Protein AF-A0A8T2RID1-F1 (afdb_monomer_lite)

pLDDT: mean 83.08, std 16.76, range [37.81, 97.44]

Sequence (120 aa):
MQAEKIKLSNILTELQTLEQARRSSVALKLWQPEIVRLVQEQVVRQQPIDPQFRHYSLEMEAKVCREEIKKCRRRIDRNRLVIEKSNKDLEFLTYNPTQNLHEDVPQKRMKKLKTEKQSF

Secondary structure (DSSP, 8-state):
-HHHHHHHHHHHHHHHHHHHHHHHHHHTTS---HHHHHHHHHHHHT--S-HHHHHHHHHHHHHHHHHHHHHHHHHHHHHHHHHHHHHHHHHHHS--TTTTTSSS------PPP-------

Organism: Ceratopteris richardii (NCBI:txid49495)

Radius of g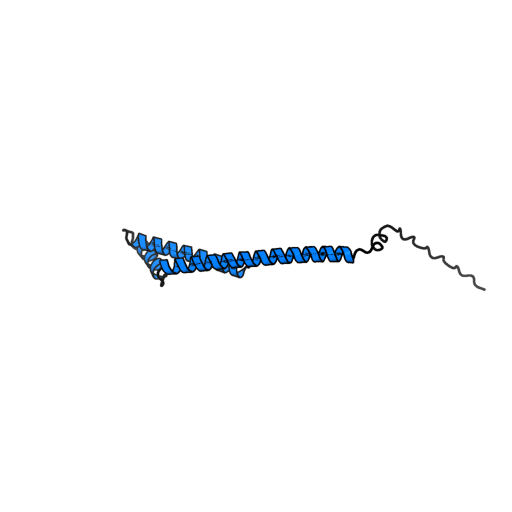yration: 36.6 Å; chains: 1; bounding box: 111×29×72 Å

Structure (mmCIF, N/CA/C/O backbone):
data_AF-A0A8T2RID1-F1
#
_entry.id   AF-A0A8T2RID1-F1
#
loop_
_atom_site.group_PDB
_atom_site.id
_atom_site.type_symbol
_atom_site.label_atom_id
_atom_site.label_alt_id
_atom_site.label_comp_id
_atom_site.label_asym_id
_atom_site.label_entity_id
_atom_site.label_seq_id
_atom_site.pdbx_PDB_ins_code
_atom_site.Cartn_x
_atom_site.Cartn_y
_atom_site.Cartn_z
_atom_site.occupancy
_atom_site.B_iso_or_equiv
_atom_site.auth_seq_id
_atom_site.auth_comp_id
_atom_site.auth_asym_id
_atom_site.auth_atom_id
_atom_site.pdbx_PDB_model_num
ATOM 1 N N . MET A 1 1 ? 11.203 4.455 -6.171 1.00 74.75 1 MET A N 1
ATOM 2 C CA . MET A 1 1 ? 10.644 3.099 -5.934 1.00 74.75 1 MET A CA 1
ATOM 3 C C . MET A 1 1 ? 10.711 2.694 -4.462 1.00 74.75 1 MET A C 1
ATOM 5 O O . MET A 1 1 ? 9.678 2.318 -3.936 1.00 74.75 1 MET A O 1
ATOM 9 N N . GLN A 1 2 ? 11.870 2.762 -3.789 1.00 85.44 2 GLN A N 1
ATOM 10 C CA . GLN A 1 2 ? 11.978 2.428 -2.354 1.00 85.44 2 GLN A CA 1
ATOM 11 C C . GLN A 1 2 ? 11.096 3.325 -1.472 1.00 85.44 2 GLN A C 1
ATOM 13 O O . GLN A 1 2 ? 10.360 2.804 -0.647 1.00 85.44 2 GLN A O 1
ATOM 18 N N . ALA A 1 3 ? 11.076 4.639 -1.726 1.00 87.50 3 ALA A N 1
ATOM 19 C CA . ALA A 1 3 ? 10.197 5.573 -1.015 1.00 87.50 3 ALA A CA 1
ATOM 20 C C . ALA A 1 3 ? 8.708 5.184 -1.104 1.00 87.50 3 ALA A C 1
ATOM 22 O O . ALA A 1 3 ? 8.039 5.098 -0.085 1.00 87.50 3 ALA A O 1
ATOM 23 N N . GLU A 1 4 ? 8.204 4.862 -2.301 1.00 86.69 4 GLU A N 1
ATOM 24 C CA . GLU A 1 4 ? 6.811 4.418 -2.488 1.00 86.69 4 GLU A CA 1
ATOM 25 C C . GLU A 1 4 ? 6.515 3.081 -1.795 1.00 86.69 4 GLU A C 1
ATOM 27 O O . GLU A 1 4 ? 5.419 2.880 -1.286 1.00 86.69 4 GLU A O 1
ATOM 32 N N . LYS A 1 5 ? 7.496 2.173 -1.713 1.00 88.19 5 LYS A N 1
ATOM 33 C CA . LYS A 1 5 ? 7.352 0.924 -0.948 1.00 88.19 5 LYS A CA 1
ATOM 34 C C . LYS A 1 5 ? 7.258 1.181 0.559 1.00 88.19 5 LYS A C 1
ATOM 36 O O . LYS A 1 5 ? 6.432 0.553 1.208 1.00 88.19 5 LYS A O 1
ATOM 41 N N . ILE A 1 6 ? 8.064 2.103 1.090 1.00 92.25 6 ILE A N 1
ATOM 42 C CA . ILE A 1 6 ? 8.028 2.504 2.507 1.00 92.25 6 ILE A CA 1
ATOM 43 C C . ILE A 1 6 ? 6.705 3.208 2.831 1.00 92.25 6 ILE A C 1
ATOM 45 O O . ILE A 1 6 ? 6.068 2.907 3.834 1.00 92.25 6 ILE A O 1
ATOM 49 N N . LYS A 1 7 ? 6.231 4.101 1.953 1.00 91.44 7 LYS A N 1
ATOM 50 C CA . LYS A 1 7 ? 4.901 4.711 2.104 1.00 91.44 7 LYS A CA 1
ATOM 51 C C . LYS A 1 7 ? 3.814 3.644 2.179 1.00 91.44 7 LYS A C 1
ATOM 53 O O . LYS A 1 7 ? 2.975 3.681 3.069 1.00 91.44 7 LYS A O 1
ATOM 58 N N . LEU A 1 8 ? 3.871 2.657 1.287 1.00 91.12 8 LEU A N 1
ATOM 59 C CA . LEU A 1 8 ? 2.896 1.574 1.248 1.00 91.12 8 LEU A CA 1
ATOM 60 C C . LEU A 1 8 ? 2.960 0.693 2.507 1.00 91.12 8 LEU A C 1
ATOM 62 O O . LEU A 1 8 ? 1.908 0.330 3.023 1.00 91.12 8 LEU A O 1
ATOM 66 N N . SER A 1 9 ? 4.149 0.401 3.053 1.00 92.69 9 SER A N 1
ATOM 67 C CA . SER A 1 9 ? 4.252 -0.310 4.337 1.00 92.69 9 SER A CA 1
ATOM 68 C C . SER A 1 9 ? 3.660 0.495 5.490 1.00 92.69 9 SER A C 1
ATOM 70 O O . SER A 1 9 ? 2.931 -0.068 6.298 1.00 92.69 9 SER A O 1
ATOM 72 N N . ASN A 1 10 ? 3.907 1.806 5.532 1.00 92.88 10 ASN A N 1
ATOM 73 C CA . ASN A 1 10 ? 3.368 2.676 6.577 1.00 92.88 10 ASN A CA 1
ATOM 74 C C . ASN A 1 10 ? 1.834 2.738 6.514 1.00 92.88 10 ASN A C 1
ATOM 76 O O . ASN A 1 10 ? 1.168 2.580 7.535 1.00 92.88 10 ASN A O 1
ATOM 80 N N . ILE A 1 11 ? 1.269 2.863 5.309 1.00 92.00 11 ILE A N 1
ATOM 81 C CA . ILE A 1 11 ? -0.184 2.819 5.091 1.00 92.00 11 ILE A CA 1
ATOM 82 C C . ILE A 1 11 ? -0.772 1.491 5.585 1.00 92.00 11 ILE A C 1
ATOM 84 O O . ILE A 1 11 ? -1.804 1.487 6.248 1.00 92.00 11 ILE A O 1
ATOM 88 N N . LEU A 1 12 ? -0.116 0.357 5.310 1.00 91.38 12 LEU A N 1
ATOM 89 C CA . LEU A 1 12 ? -0.578 -0.948 5.794 1.00 91.38 12 LEU A CA 1
ATOM 90 C C . LEU A 1 12 ? -0.544 -1.045 7.323 1.00 91.38 12 LEU A C 1
ATOM 92 O O . LEU A 1 12 ? -1.501 -1.541 7.916 1.00 91.38 12 LEU A O 1
ATOM 96 N N . THR A 1 13 ? 0.519 -0.547 7.962 1.00 92.25 13 THR A N 1
ATOM 97 C CA . THR A 1 13 ? 0.590 -0.523 9.430 1.00 92.25 13 THR A CA 1
ATOM 98 C C . THR A 1 13 ? -0.500 0.357 10.030 1.00 92.25 13 THR A C 1
ATOM 100 O O . THR A 1 13 ? -1.107 -0.022 11.025 1.00 92.25 13 THR A O 1
ATOM 103 N N . GLU A 1 14 ? -0.809 1.489 9.400 1.00 91.06 14 GLU A N 1
ATOM 104 C CA . GLU A 1 14 ? -1.860 2.392 9.866 1.00 91.06 14 GLU A CA 1
ATOM 105 C C . GLU A 1 14 ? -3.267 1.813 9.652 1.00 91.06 14 GLU A C 1
ATOM 107 O O . GLU A 1 14 ? -4.140 1.925 10.508 1.00 91.06 14 GLU A O 1
ATOM 112 N N . LEU A 1 15 ? -3.498 1.108 8.544 1.00 90.06 15 LEU A N 1
ATOM 113 C CA . LEU A 1 15 ? -4.752 0.380 8.342 1.00 90.06 15 LEU A CA 1
ATOM 114 C C . LEU A 1 15 ? -4.964 -0.682 9.427 1.00 90.06 15 LEU A C 1
ATOM 116 O O . LEU A 1 15 ? -6.076 -0.834 9.934 1.00 90.06 15 LEU A O 1
ATOM 120 N N . GLN A 1 16 ? -3.899 -1.380 9.821 1.00 90.31 16 GLN A N 1
ATOM 121 C CA . GLN A 1 16 ? -3.958 -2.370 10.892 1.00 90.31 16 GLN A CA 1
ATOM 122 C C . GLN A 1 16 ? -4.267 -1.726 12.253 1.00 90.31 16 GLN A C 1
ATOM 124 O O . GLN A 1 16 ? -5.058 -2.277 13.022 1.00 90.31 16 GLN A O 1
ATOM 129 N N . THR A 1 17 ? -3.691 -0.559 12.560 1.00 90.69 17 THR A N 1
ATOM 130 C CA . THR A 1 17 ? -3.995 0.152 13.814 1.00 90.69 17 THR A CA 1
ATOM 131 C C . THR A 1 17 ? -5.433 0.667 13.844 1.00 90.69 17 THR A C 1
ATOM 133 O O . THR A 1 17 ? -6.095 0.545 14.876 1.00 90.69 17 THR A O 1
ATOM 136 N N . LEU A 1 18 ? -5.966 1.153 12.719 1.00 90.06 18 LEU A N 1
ATOM 137 C CA . LEU A 1 18 ? -7.376 1.542 12.604 1.00 90.06 18 LEU A CA 1
ATOM 138 C C . LEU A 1 18 ? -8.320 0.354 12.782 1.00 90.06 18 LEU A C 1
ATOM 140 O O . LEU A 1 18 ? -9.335 0.464 13.472 1.00 90.06 18 LEU A O 1
ATOM 144 N N . GLU A 1 19 ? -7.992 -0.800 12.200 1.00 89.62 19 GLU A N 1
ATOM 145 C CA . GLU A 1 19 ? -8.788 -2.008 12.393 1.00 89.62 19 GLU A CA 1
ATOM 146 C C . GLU A 1 19 ? -8.772 -2.456 13.860 1.00 89.62 19 GLU A C 1
ATOM 148 O O . GLU A 1 19 ? -9.818 -2.813 14.412 1.00 89.62 19 GLU A O 1
ATOM 153 N N . GLN A 1 20 ? -7.613 -2.374 14.518 1.00 91.44 20 GLN A N 1
ATOM 154 C CA . GLN A 1 20 ? -7.496 -2.649 15.945 1.00 91.44 20 GLN A CA 1
ATOM 155 C C . GLN A 1 20 ? -8.356 -1.687 16.773 1.00 91.44 20 GLN A C 1
ATOM 157 O O . GLN A 1 20 ? -9.088 -2.136 17.653 1.00 91.44 20 GLN A O 1
ATOM 162 N N . ALA A 1 21 ? -8.347 -0.390 16.464 1.00 91.12 21 ALA A N 1
ATOM 163 C CA . ALA A 1 21 ? -9.204 0.589 17.129 1.00 91.12 21 ALA A CA 1
ATOM 164 C C . ALA A 1 21 ? -10.696 0.307 16.906 1.00 91.12 21 ALA A C 1
ATOM 166 O O . ALA A 1 21 ? -11.485 0.377 17.851 1.00 91.12 21 ALA A O 1
ATOM 167 N N . ARG A 1 22 ? -11.090 -0.104 15.694 1.00 89.88 22 ARG A N 1
ATOM 168 C CA . ARG A 1 22 ? -12.466 -0.522 15.392 1.00 89.88 22 ARG A CA 1
ATOM 169 C C . ARG A 1 22 ? -12.888 -1.718 16.247 1.00 89.88 22 ARG A C 1
ATOM 171 O O . ARG A 1 22 ? -13.980 -1.711 16.811 1.00 89.88 22 ARG A O 1
ATOM 178 N N . ARG A 1 23 ? -12.029 -2.737 16.363 1.00 90.88 23 ARG A N 1
ATOM 179 C CA . ARG A 1 23 ? -12.282 -3.925 17.196 1.00 90.88 23 ARG A CA 1
ATOM 180 C C . ARG A 1 23 ? -12.388 -3.552 18.677 1.00 90.88 23 ARG A C 1
ATOM 182 O O . ARG A 1 23 ? -13.353 -3.954 19.320 1.00 90.88 23 ARG A O 1
ATOM 189 N N . SER A 1 24 ? -11.473 -2.725 19.184 1.00 92.06 24 SER A N 1
ATOM 190 C CA . SER A 1 24 ? -11.508 -2.205 20.559 1.00 92.06 24 SER A CA 1
ATOM 191 C C . SER A 1 24 ? -12.785 -1.412 20.847 1.00 92.06 24 SER A C 1
ATOM 193 O O . SER A 1 24 ? -13.407 -1.605 21.884 1.00 92.06 24 SER A O 1
ATOM 195 N N . SER A 1 25 ? -13.237 -0.573 19.911 1.00 91.00 25 SER A N 1
ATOM 196 C CA . SER A 1 25 ? -14.488 0.185 20.048 1.00 91.00 25 SER A CA 1
ATOM 197 C C . SER A 1 25 ? -15.719 -0.721 20.165 1.00 91.00 25 SER A C 1
ATOM 199 O O . SER A 1 25 ? -16.631 -0.431 20.937 1.00 91.00 25 SER A O 1
ATOM 201 N N . VAL A 1 26 ? -15.749 -1.838 19.431 1.00 92.00 26 VAL A N 1
ATOM 202 C CA . VAL A 1 26 ? -16.820 -2.838 19.555 1.00 92.00 26 VAL A CA 1
ATOM 203 C C . VAL A 1 26 ? -16.722 -3.579 20.890 1.00 92.00 26 VAL A C 1
ATOM 205 O O . VAL A 1 26 ? -17.741 -3.754 21.552 1.00 92.00 26 VAL A O 1
ATOM 208 N N . ALA A 1 27 ? -15.518 -3.973 21.306 1.00 92.44 27 ALA A N 1
ATOM 209 C CA . ALA A 1 27 ? -15.297 -4.692 22.559 1.00 92.44 27 ALA A CA 1
ATOM 210 C C . ALA A 1 27 ? -15.664 -3.859 23.801 1.00 92.44 27 ALA A C 1
ATOM 212 O O . ALA A 1 27 ? -16.244 -4.401 24.737 1.00 92.44 27 ALA A O 1
ATOM 213 N N . LEU A 1 28 ? -15.459 -2.537 23.767 1.00 93.56 28 LEU A N 1
ATOM 214 C CA . LEU A 1 28 ? -15.895 -1.612 24.824 1.00 93.56 28 LEU A CA 1
ATOM 215 C C . LEU A 1 28 ? -17.415 -1.596 25.060 1.00 93.56 28 LEU A C 1
ATOM 217 O O . LEU A 1 28 ? -17.851 -1.155 26.120 1.00 93.56 28 LEU A O 1
ATOM 221 N N . LYS A 1 29 ? -18.227 -2.068 24.103 1.00 93.31 29 LYS A N 1
ATOM 222 C CA . LYS A 1 29 ? -19.692 -2.179 24.253 1.00 93.31 29 LYS A CA 1
ATOM 223 C C . LYS A 1 29 ? -20.126 -3.441 25.000 1.00 93.31 29 LYS A C 1
ATOM 225 O O . LYS A 1 29 ? -21.300 -3.572 25.335 1.00 93.31 29 LYS A O 1
ATOM 230 N N . LEU A 1 30 ? -19.210 -4.383 25.204 1.00 95.06 30 LEU A N 1
ATOM 231 C CA . LEU A 1 30 ? -19.453 -5.649 25.880 1.00 95.06 30 LEU A CA 1
ATOM 232 C C . LEU A 1 30 ? -18.842 -5.609 27.281 1.00 95.06 30 LEU A C 1
ATOM 234 O O . LEU A 1 30 ? -17.959 -4.805 27.580 1.00 95.06 30 LEU A O 1
ATOM 238 N N . TRP A 1 31 ? -19.313 -6.498 28.153 1.00 95.12 31 TRP A N 1
ATOM 239 C CA . TRP A 1 31 ? -18.707 -6.650 29.469 1.00 95.12 31 TRP A CA 1
ATOM 240 C C . TRP A 1 31 ? -17.276 -7.190 29.348 1.00 95.12 31 TRP A C 1
ATOM 242 O O . TRP A 1 31 ? -17.021 -8.130 28.593 1.00 95.12 31 TRP A O 1
ATOM 252 N N . GLN A 1 32 ? -16.356 -6.611 30.120 1.00 95.19 32 GLN A N 1
ATOM 253 C CA . GLN A 1 32 ? -14.958 -7.028 30.183 1.00 95.19 32 GLN A CA 1
ATOM 254 C C . GLN A 1 32 ? -14.287 -6.570 31.488 1.00 95.19 32 GLN A C 1
ATOM 256 O O . GLN A 1 32 ? -14.750 -5.609 32.106 1.00 95.19 32 GLN A O 1
ATOM 261 N N . PRO A 1 33 ? -13.173 -7.206 31.897 1.00 97.44 33 PRO A N 1
ATOM 262 C CA . PRO A 1 33 ? -12.398 -6.769 33.052 1.00 97.44 33 PRO A CA 1
ATOM 263 C C . PRO A 1 33 ? -11.818 -5.361 32.879 1.00 97.44 33 PRO A C 1
ATOM 265 O O . PRO A 1 33 ? -11.416 -4.966 31.784 1.00 97.44 33 PRO A O 1
ATOM 268 N N . GLU A 1 34 ? -11.682 -4.639 33.990 1.00 95.56 34 GLU A N 1
ATOM 269 C CA . GLU A 1 34 ? -11.246 -3.237 34.019 1.00 95.56 34 GLU A CA 1
ATOM 270 C C . GLU A 1 34 ? -9.883 -3.005 33.346 1.00 95.56 34 GLU A C 1
ATOM 272 O O . GLU A 1 34 ? -9.711 -2.063 32.575 1.00 95.56 34 GLU A O 1
ATOM 277 N N . ILE A 1 35 ? -8.927 -3.915 33.558 1.00 95.56 35 ILE A N 1
ATOM 278 C CA . ILE A 1 35 ? -7.592 -3.841 32.943 1.00 95.56 35 ILE A CA 1
ATOM 279 C C . ILE A 1 35 ? -7.694 -3.894 31.410 1.00 95.56 35 ILE A C 1
ATOM 281 O O . ILE A 1 35 ? -7.014 -3.147 30.710 1.00 95.56 35 ILE A O 1
ATOM 285 N N . VAL A 1 36 ? -8.575 -4.748 30.878 1.00 94.31 36 VAL A N 1
ATOM 286 C CA . VAL A 1 36 ? -8.789 -4.891 29.429 1.00 94.31 36 VAL A CA 1
ATOM 287 C C . VAL A 1 36 ? -9.483 -3.649 28.869 1.00 94.31 36 VAL A C 1
ATOM 289 O O . VAL A 1 36 ? -9.096 -3.143 27.813 1.00 94.31 36 VAL A O 1
ATOM 292 N N . ARG A 1 37 ? -10.462 -3.120 29.610 1.00 95.31 37 ARG A N 1
ATOM 293 C CA . ARG A 1 37 ? -11.193 -1.898 29.265 1.00 95.31 37 ARG A CA 1
ATOM 294 C C . ARG A 1 37 ? -10.252 -0.704 29.105 1.00 95.31 37 ARG A C 1
ATOM 296 O O . ARG A 1 37 ? -10.314 -0.029 28.083 1.00 95.31 37 ARG A O 1
ATOM 303 N N . LEU A 1 38 ? -9.340 -0.488 30.056 1.00 95.94 38 LEU A N 1
ATOM 304 C CA . LEU A 1 38 ? -8.376 0.621 30.021 1.00 95.94 38 LEU A CA 1
ATOM 305 C C . LEU A 1 38 ? -7.476 0.577 28.780 1.00 95.94 38 LEU A C 1
ATOM 307 O O . LEU A 1 38 ? -7.282 1.596 28.115 1.00 95.94 38 LEU A O 1
ATOM 311 N N . VAL A 1 39 ? -6.968 -0.607 28.431 1.00 93.81 39 VAL A N 1
ATOM 312 C CA . VAL A 1 39 ? -6.134 -0.787 27.234 1.00 93.81 39 VAL A CA 1
ATOM 313 C C . VAL A 1 39 ? -6.926 -0.464 25.966 1.00 93.81 39 VAL A C 1
ATOM 315 O O . VAL A 1 39 ? -6.439 0.257 25.095 1.00 93.81 39 VAL A O 1
ATOM 318 N N . GLN A 1 40 ? -8.160 -0.956 25.853 1.00 93.19 40 GLN A N 1
ATOM 319 C CA . GLN A 1 40 ? -9.004 -0.677 24.690 1.00 93.19 40 GLN A CA 1
ATOM 320 C C . GLN A 1 40 ? -9.385 0.800 24.584 1.00 93.19 40 GLN A C 1
ATOM 322 O O . GLN A 1 40 ? -9.365 1.351 23.482 1.00 93.19 40 GLN A O 1
ATOM 327 N N . GLU A 1 41 ? -9.680 1.458 25.707 1.00 93.81 41 GLU A N 1
ATOM 328 C CA . GLU A 1 41 ? -9.925 2.899 25.733 1.00 93.81 41 GLU A CA 1
ATOM 329 C C . GLU A 1 41 ? -8.716 3.685 25.250 1.00 93.81 41 GLU A C 1
ATOM 331 O O . GLU A 1 41 ? -8.876 4.607 24.456 1.00 93.81 41 GLU A O 1
ATOM 336 N N . GLN A 1 42 ? -7.509 3.319 25.682 1.00 93.50 42 GLN A N 1
ATOM 337 C CA . GLN A 1 42 ? -6.294 3.975 25.216 1.00 93.50 42 GLN A CA 1
ATOM 338 C C . GLN A 1 42 ? -6.138 3.841 23.697 1.00 93.50 42 GLN A C 1
ATOM 340 O O . GLN A 1 42 ? -5.877 4.837 23.025 1.00 93.50 42 GLN A O 1
ATOM 345 N N . VAL A 1 43 ? -6.347 2.641 23.146 1.00 91.75 43 VAL A N 1
ATOM 346 C CA . VAL A 1 43 ? -6.270 2.402 21.695 1.00 91.75 43 VAL A CA 1
ATOM 347 C C . VAL A 1 43 ? -7.276 3.268 20.934 1.00 91.75 43 VAL A C 1
ATOM 349 O O . VAL A 1 43 ? -6.927 3.855 19.912 1.00 91.75 43 VAL A O 1
ATOM 352 N N . VAL A 1 44 ? -8.514 3.375 21.426 1.00 90.00 44 VAL A N 1
ATOM 353 C CA . VAL A 1 44 ? -9.560 4.184 20.782 1.00 90.00 44 VAL A CA 1
ATOM 354 C C . VAL A 1 44 ? -9.274 5.683 20.921 1.00 90.00 44 VAL A C 1
ATOM 356 O O . VAL A 1 44 ? -9.406 6.415 19.945 1.00 90.00 44 VAL A O 1
ATOM 359 N N . ARG A 1 45 ? -8.819 6.150 22.091 1.00 89.94 45 ARG A N 1
ATOM 360 C CA . ARG A 1 45 ? -8.478 7.566 22.337 1.00 89.94 45 ARG A CA 1
ATOM 361 C C . ARG A 1 45 ? -7.307 8.057 21.491 1.00 89.94 45 ARG A C 1
ATOM 363 O O . ARG A 1 45 ? -7.255 9.235 21.159 1.00 89.94 45 ARG A O 1
ATOM 370 N N . GLN A 1 46 ? -6.370 7.177 21.142 1.00 87.44 46 GLN A N 1
ATOM 371 C CA . GLN A 1 46 ? -5.241 7.514 20.272 1.00 87.44 46 GLN A CA 1
ATOM 372 C C . GLN A 1 46 ? -5.647 7.789 18.811 1.00 87.44 46 GLN A C 1
ATOM 374 O O . GLN A 1 46 ? -4.789 8.190 18.030 1.00 87.44 46 GLN A O 1
ATOM 379 N N . GLN A 1 47 ? -6.916 7.598 18.428 1.00 85.12 47 GLN A N 1
ATOM 380 C CA . GLN A 1 47 ? -7.420 7.862 17.077 1.00 85.12 47 GLN A CA 1
ATOM 381 C C . GLN A 1 47 ? -8.254 9.160 17.045 1.00 85.12 47 GLN A C 1
ATOM 383 O O . GLN A 1 47 ? -9.430 9.137 17.401 1.00 85.12 47 GLN A O 1
ATOM 388 N N . PRO A 1 48 ? -7.674 10.305 16.629 1.00 67.44 48 PRO A N 1
ATOM 389 C CA . PRO A 1 48 ? -8.351 11.607 16.666 1.00 67.44 48 PRO A CA 1
ATOM 390 C C . PRO A 1 48 ? -9.294 11.870 15.478 1.00 67.44 48 PRO A C 1
ATOM 392 O O . PRO A 1 48 ? -10.016 12.864 15.485 1.00 67.44 48 PRO A O 1
ATOM 395 N N . ILE A 1 49 ? -9.273 11.024 14.443 1.00 74.69 49 ILE A N 1
ATOM 396 C CA . ILE A 1 49 ? -10.023 11.197 13.188 1.00 74.69 49 ILE A CA 1
ATOM 397 C C . ILE A 1 49 ? -11.102 10.117 13.102 1.00 74.69 49 ILE A C 1
ATOM 399 O O . ILE A 1 49 ? -10.895 9.006 13.589 1.00 74.69 49 ILE A O 1
ATOM 403 N N . ASP A 1 50 ? -12.226 10.424 12.445 1.00 80.75 50 ASP A N 1
ATOM 404 C CA . ASP A 1 50 ? -13.225 9.418 12.074 1.00 80.75 50 ASP A CA 1
ATOM 405 C C . ASP A 1 50 ? -12.540 8.213 11.387 1.00 80.75 50 ASP A C 1
ATOM 407 O O . ASP A 1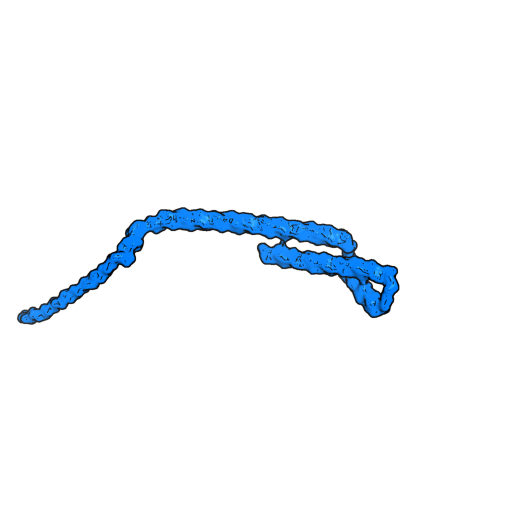 50 ? -11.966 8.367 10.297 1.00 80.75 50 ASP A O 1
ATOM 411 N N . PRO A 1 51 ? -12.591 7.012 11.999 1.00 79.25 51 PRO A N 1
ATOM 412 C CA . PRO A 1 51 ? -11.930 5.828 11.471 1.00 79.25 51 PRO A CA 1
ATOM 413 C C . PRO A 1 51 ? -12.362 5.485 10.044 1.00 79.25 51 PRO A C 1
ATOM 415 O O . PRO A 1 51 ? -11.547 4.981 9.274 1.00 79.25 51 PRO A O 1
ATOM 418 N N . GLN A 1 52 ? -13.619 5.762 9.674 1.00 81.12 52 GLN A N 1
ATOM 419 C CA . GLN A 1 52 ? -14.136 5.460 8.335 1.00 81.12 52 GLN A CA 1
ATOM 420 C C . GLN A 1 52 ? 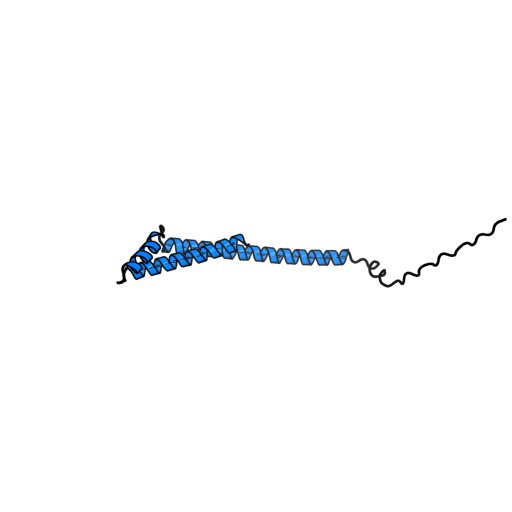-13.536 6.386 7.279 1.00 81.12 52 GLN A C 1
ATOM 422 O O . GLN A 1 52 ? -13.051 5.924 6.244 1.00 81.12 52 GLN A O 1
ATOM 427 N N . PHE A 1 53 ? -13.499 7.689 7.562 1.00 87.06 53 PHE A N 1
ATOM 428 C CA . PHE A 1 53 ? -12.871 8.658 6.672 1.00 87.06 53 PHE A CA 1
ATOM 429 C C . PHE A 1 53 ? -11.375 8.372 6.486 1.00 87.06 53 PHE A C 1
ATOM 431 O O . PHE A 1 53 ? -10.883 8.337 5.353 1.00 87.06 53 PHE A O 1
ATOM 438 N N . ARG A 1 54 ? -10.644 8.113 7.583 1.00 89.56 54 ARG A N 1
ATOM 439 C CA . ARG A 1 54 ? -9.207 7.816 7.491 1.00 89.56 54 ARG A CA 1
ATOM 440 C C . ARG A 1 54 ? -8.945 6.518 6.732 1.00 89.56 54 ARG A C 1
ATOM 442 O O . ARG A 1 54 ? -8.018 6.480 5.926 1.00 89.56 54 ARG A O 1
ATOM 449 N N . HIS A 1 55 ? -9.784 5.499 6.923 1.00 87.44 55 HIS A N 1
ATOM 450 C CA . HIS A 1 55 ? -9.707 4.251 6.166 1.00 87.44 55 HIS A CA 1
ATOM 451 C C . HIS A 1 55 ? -9.821 4.497 4.656 1.00 87.44 55 HIS A C 1
ATOM 453 O O . HIS A 1 55 ? -8.931 4.099 3.905 1.00 87.44 55 HIS A O 1
ATOM 459 N N . TYR A 1 56 ? -10.846 5.233 4.214 1.00 89.56 56 TYR A N 1
ATOM 460 C CA . TYR A 1 56 ? -11.025 5.565 2.798 1.00 89.56 56 TYR A CA 1
ATOM 461 C C . TYR A 1 56 ? -9.846 6.369 2.218 1.00 89.56 56 TYR A C 1
ATOM 463 O O . TYR A 1 56 ? -9.359 6.068 1.125 1.00 89.56 56 TYR A O 1
ATOM 471 N N . SER A 1 57 ? -9.335 7.359 2.961 1.00 91.31 57 SER A N 1
ATOM 472 C CA . SER A 1 57 ? -8.150 8.133 2.557 1.00 91.31 57 SER A CA 1
ATOM 473 C C . SER A 1 57 ? -6.931 7.231 2.345 1.00 91.31 57 SER A C 1
ATOM 475 O O . SER A 1 57 ? -6.274 7.308 1.306 1.00 91.31 57 SER A O 1
ATOM 477 N N . LEU A 1 58 ? -6.654 6.335 3.296 1.00 91.25 58 LEU A N 1
ATOM 478 C CA . LEU A 1 58 ? -5.527 5.403 3.230 1.00 91.25 58 LEU A CA 1
ATOM 479 C C . LEU A 1 58 ? -5.656 4.405 2.078 1.00 91.25 58 LEU A C 1
ATOM 481 O O . LEU A 1 58 ? -4.669 4.110 1.399 1.00 91.25 58 LEU A O 1
ATOM 485 N N . GLU A 1 59 ? -6.862 3.904 1.805 1.00 91.06 59 GLU A N 1
ATOM 486 C CA . GLU A 1 59 ? -7.101 3.061 0.634 1.00 91.06 59 GLU A CA 1
ATOM 487 C C . GLU A 1 59 ? -6.752 3.788 -0.667 1.00 91.06 59 GLU A C 1
ATOM 489 O O . GLU A 1 59 ? -6.151 3.195 -1.575 1.00 91.06 59 GLU A O 1
ATOM 494 N N . MET A 1 60 ? -7.110 5.071 -0.762 1.00 93.56 60 MET A N 1
ATOM 495 C CA . 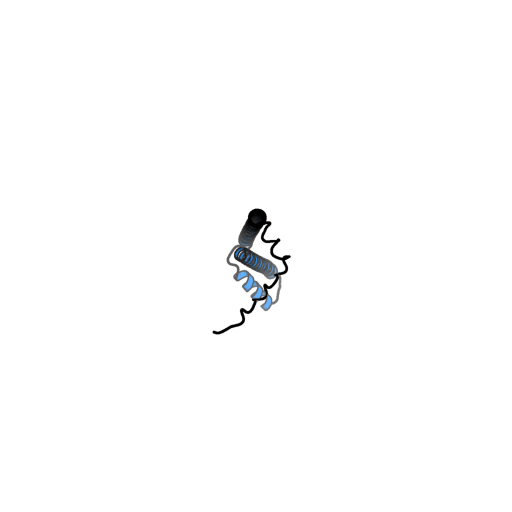MET A 1 60 ? -6.809 5.874 -1.937 1.00 93.56 60 MET A CA 1
ATOM 496 C C . MET A 1 60 ? -5.317 6.177 -2.073 1.00 93.56 60 MET A C 1
ATOM 498 O O . MET A 1 60 ? -4.764 5.990 -3.160 1.00 93.56 60 MET A O 1
ATOM 502 N N . GLU A 1 61 ? -4.639 6.533 -0.983 1.00 93.00 61 GLU A N 1
ATOM 503 C CA . GLU A 1 61 ? -3.180 6.697 -0.954 1.00 93.00 61 GLU A CA 1
ATOM 504 C C . GLU A 1 61 ? -2.459 5.407 -1.388 1.00 93.00 61 GLU A C 1
ATOM 506 O O . GLU A 1 61 ? -1.532 5.444 -2.205 1.00 93.00 61 GLU A O 1
ATOM 511 N N . ALA A 1 62 ? -2.929 4.241 -0.928 1.00 92.69 62 ALA A N 1
ATOM 512 C CA . ALA A 1 62 ? -2.371 2.949 -1.321 1.00 92.69 62 ALA A CA 1
ATOM 513 C C . ALA A 1 62 ? -2.559 2.664 -2.820 1.00 92.69 62 ALA A C 1
ATOM 515 O O . ALA A 1 62 ? -1.658 2.116 -3.463 1.00 92.69 62 ALA A O 1
ATOM 516 N N . LYS A 1 63 ? -3.717 3.018 -3.400 1.00 94.38 63 LYS A N 1
ATOM 517 C CA . LYS A 1 63 ? -3.962 2.891 -4.849 1.00 94.38 63 LYS A CA 1
ATOM 518 C C . LYS A 1 63 ? -2.981 3.754 -5.643 1.00 94.38 63 LYS A C 1
ATOM 520 O O . LYS A 1 63 ? -2.326 3.223 -6.540 1.00 94.38 63 LYS A O 1
ATOM 525 N N . VAL A 1 64 ? -2.797 5.015 -5.252 1.00 94.38 64 VAL A N 1
ATOM 526 C CA . VAL A 1 64 ? -1.844 5.933 -5.899 1.00 94.38 64 VAL A CA 1
ATOM 527 C C . VAL A 1 64 ? -0.411 5.392 -5.822 1.00 94.38 64 VAL A C 1
ATOM 529 O O . VAL A 1 64 ? 0.263 5.284 -6.848 1.00 94.38 64 VAL A O 1
ATOM 532 N N . CYS A 1 65 ? 0.040 4.950 -4.642 1.00 92.94 65 CYS A N 1
ATOM 533 C CA . CYS A 1 65 ? 1.384 4.381 -4.474 1.00 92.94 65 CYS A CA 1
ATOM 534 C C . CYS A 1 65 ? 1.608 3.156 -5.382 1.00 92.94 65 CYS A C 1
ATOM 536 O O . CYS A 1 65 ? 2.660 3.012 -6.015 1.00 92.94 65 CYS A O 1
ATOM 538 N N . ARG A 1 66 ? 0.610 2.265 -5.493 1.00 93.38 66 ARG A N 1
ATOM 539 C CA . ARG A 1 66 ? 0.676 1.092 -6.386 1.00 93.38 66 ARG A CA 1
ATOM 540 C C . ARG A 1 66 ? 0.803 1.493 -7.852 1.00 93.38 66 ARG A C 1
ATOM 542 O O . ARG A 1 66 ? 1.590 0.890 -8.590 1.00 93.38 66 ARG A O 1
ATOM 549 N N . GLU A 1 67 ? 0.042 2.492 -8.283 1.00 94.81 67 GLU A N 1
ATOM 550 C CA . GLU A 1 67 ? 0.106 2.995 -9.651 1.00 94.81 67 GLU A CA 1
ATOM 551 C C . GLU A 1 67 ? 1.473 3.593 -9.976 1.00 94.81 67 GLU A C 1
ATOM 553 O O . GLU A 1 67 ? 2.034 3.278 -11.031 1.00 94.81 67 GLU A O 1
ATOM 558 N N . GLU A 1 68 ? 2.055 4.368 -9.061 1.00 93.75 68 GLU A N 1
ATOM 559 C CA . GLU A 1 68 ? 3.387 4.944 -9.245 1.00 93.75 68 GLU A CA 1
ATOM 560 C C . GLU A 1 68 ? 4.478 3.876 -9.322 1.00 93.75 68 GLU A C 1
ATOM 562 O O . GLU A 1 68 ? 5.319 3.907 -10.225 1.00 93.75 68 GLU A O 1
ATOM 567 N N . ILE A 1 69 ? 4.418 2.840 -8.481 1.00 94.12 69 ILE A N 1
ATOM 568 C CA . ILE A 1 69 ? 5.323 1.687 -8.599 1.00 94.12 69 ILE A CA 1
ATOM 569 C C . ILE A 1 69 ? 5.186 1.033 -9.983 1.00 94.12 69 ILE A C 1
ATOM 571 O O . ILE A 1 69 ? 6.195 0.730 -10.632 1.00 94.12 69 ILE A O 1
ATOM 575 N N . LYS A 1 70 ? 3.954 0.854 -10.479 1.00 95.50 70 LYS A N 1
ATOM 576 C CA . LYS A 1 70 ? 3.691 0.277 -11.807 1.00 95.50 70 LYS A CA 1
ATOM 577 C C . LYS A 1 70 ? 4.207 1.173 -12.938 1.00 95.50 70 LYS A C 1
ATOM 579 O O . LYS A 1 70 ? 4.684 0.651 -13.949 1.00 95.50 70 LYS A O 1
ATOM 584 N N . LYS A 1 71 ? 4.118 2.500 -12.810 1.00 95.62 71 LYS A N 1
ATOM 585 C CA . LYS A 1 71 ? 4.688 3.458 -13.776 1.00 95.62 71 LYS A CA 1
ATOM 586 C C . LYS A 1 71 ? 6.216 3.408 -13.763 1.00 95.62 71 LYS A C 1
ATOM 588 O O . LYS A 1 71 ? 6.821 3.296 -14.829 1.00 95.62 71 LYS A O 1
ATOM 593 N N . CYS A 1 72 ? 6.843 3.414 -12.585 1.00 94.06 72 CYS A N 1
ATOM 594 C CA . CYS A 1 72 ? 8.293 3.271 -12.446 1.00 94.06 72 CYS A CA 1
ATOM 595 C C . CYS A 1 72 ? 8.801 1.974 -13.083 1.00 94.06 72 CYS A C 1
ATOM 597 O O . CYS A 1 72 ? 9.769 2.013 -13.837 1.00 94.06 72 CYS A O 1
ATOM 599 N N . ARG A 1 73 ? 8.132 0.841 -12.831 1.00 95.19 73 ARG A N 1
ATOM 600 C CA . ARG A 1 73 ? 8.510 -0.456 -13.411 1.00 95.19 73 ARG A CA 1
ATOM 601 C C . ARG A 1 73 ? 8.482 -0.421 -14.939 1.00 95.19 73 ARG A C 1
ATOM 603 O O . ARG A 1 73 ? 9.483 -0.727 -15.569 1.00 95.19 73 ARG A O 1
ATOM 610 N N . ARG A 1 74 ? 7.397 0.103 -15.521 1.00 96.50 74 ARG A N 1
ATOM 611 C CA . ARG A 1 74 ? 7.283 0.292 -16.977 1.00 96.50 74 ARG A CA 1
ATOM 612 C C . ARG A 1 74 ? 8.400 1.167 -17.555 1.00 96.50 74 ARG A C 1
ATOM 614 O O . ARG A 1 74 ? 8.875 0.890 -18.650 1.00 96.50 74 ARG A O 1
ATOM 621 N N . ARG A 1 75 ? 8.822 2.224 -16.850 1.00 96.06 75 ARG A N 1
ATOM 622 C CA . ARG A 1 75 ? 9.949 3.074 -17.281 1.00 96.06 75 ARG A CA 1
ATOM 623 C C . ARG A 1 75 ? 11.276 2.314 -17.264 1.00 96.06 75 ARG A C 1
ATOM 625 O O . ARG A 1 75 ? 12.040 2.437 -18.213 1.00 96.06 75 ARG A O 1
ATOM 632 N N . ILE A 1 76 ? 11.523 1.520 -16.223 1.00 95.75 76 ILE A N 1
ATOM 633 C CA . ILE A 1 76 ? 12.725 0.681 -16.115 1.00 95.75 76 ILE A CA 1
ATOM 634 C C . ILE A 1 76 ? 12.774 -0.332 -17.259 1.00 95.75 76 ILE A C 1
ATOM 636 O O . ILE A 1 76 ? 13.797 -0.430 -17.929 1.00 95.75 76 ILE A O 1
ATOM 640 N N . ASP A 1 77 ? 11.665 -1.025 -17.525 1.00 96.88 77 ASP A N 1
ATOM 641 C CA . ASP A 1 77 ? 11.597 -2.040 -18.580 1.00 96.88 77 ASP A CA 1
ATOM 642 C C . ASP A 1 77 ? 11.881 -1.432 -19.963 1.00 96.88 77 ASP A C 1
ATOM 644 O O . ASP A 1 77 ? 12.669 -1.976 -20.733 1.00 96.88 77 ASP A O 1
ATOM 648 N N . ARG A 1 78 ? 11.319 -0.250 -20.256 1.00 97.00 78 ARG A N 1
ATOM 649 C CA . ARG A 1 78 ? 11.619 0.483 -21.499 1.00 97.00 78 ARG A CA 1
ATOM 650 C C . ARG A 1 78 ? 13.088 0.874 -21.599 1.00 97.00 78 ARG A C 1
ATOM 652 O O . ARG A 1 78 ? 13.700 0.643 -22.634 1.00 97.00 78 ARG A O 1
ATOM 659 N N . ASN A 1 79 ? 13.653 1.451 -20.539 1.00 96.44 79 ASN A N 1
ATOM 660 C CA . ASN A 1 79 ? 15.057 1.860 -20.540 1.00 96.44 79 ASN A CA 1
ATOM 661 C C . ASN A 1 79 ? 15.983 0.658 -20.744 1.00 96.44 79 ASN A C 1
ATOM 663 O O . ASN A 1 79 ? 16.958 0.761 -21.479 1.00 96.44 79 ASN A O 1
ATOM 667 N N . ARG A 1 80 ? 15.653 -0.492 -20.147 1.00 97.12 80 ARG A N 1
ATOM 668 C CA . ARG A 1 80 ? 16.400 -1.737 -20.335 1.00 97.12 80 ARG A CA 1
ATOM 669 C C . ARG A 1 80 ? 16.401 -2.184 -21.798 1.00 97.12 80 ARG A C 1
ATOM 671 O O . ARG A 1 80 ? 17.463 -2.510 -22.311 1.00 97.12 80 ARG A O 1
ATOM 678 N N . LEU A 1 81 ? 15.246 -2.144 -22.466 1.00 96.81 81 LEU A N 1
ATOM 679 C CA . LEU A 1 81 ? 15.138 -2.476 -23.893 1.00 96.81 81 LEU A CA 1
ATOM 680 C C . LEU A 1 81 ? 15.959 -1.524 -24.773 1.00 96.81 81 LEU A C 1
ATOM 682 O O . LEU A 1 81 ? 16.615 -1.966 -25.710 1.00 96.81 81 LEU A O 1
ATOM 686 N N . VAL A 1 82 ? 15.938 -0.223 -24.465 1.00 96.75 82 VAL A N 1
ATOM 687 C CA . VAL A 1 82 ? 16.736 0.777 -25.193 1.00 96.75 82 VAL A CA 1
ATOM 688 C C . VAL A 1 82 ? 18.230 0.503 -25.029 1.00 96.75 82 VAL A C 1
ATOM 690 O O . VAL A 1 82 ? 18.941 0.470 -26.026 1.00 96.75 82 VAL A O 1
ATOM 693 N N . ILE A 1 83 ? 18.690 0.242 -23.802 1.00 96.88 83 ILE A N 1
ATOM 694 C CA . ILE A 1 83 ? 20.095 -0.094 -23.523 1.00 96.88 83 ILE A CA 1
ATOM 695 C C . ILE A 1 83 ? 20.511 -1.360 -24.275 1.00 96.88 83 ILE A C 1
ATOM 697 O O . ILE A 1 83 ? 21.562 -1.378 -24.903 1.00 96.88 83 ILE A O 1
ATOM 701 N N . GLU A 1 84 ? 19.686 -2.409 -24.247 1.00 96.81 84 GLU A N 1
ATOM 702 C CA . GLU A 1 84 ? 19.988 -3.660 -24.945 1.00 96.81 84 GLU A CA 1
ATOM 703 C C . GLU A 1 84 ? 20.111 -3.450 -26.459 1.00 96.81 84 GLU A C 1
ATOM 705 O O . GLU A 1 84 ? 21.025 -3.985 -27.084 1.00 96.81 84 GLU A O 1
ATOM 710 N N . LYS A 1 85 ? 19.226 -2.637 -27.048 1.00 95.94 85 LYS A N 1
ATOM 711 C CA . LYS A 1 85 ? 19.304 -2.284 -28.466 1.00 95.94 85 LYS A CA 1
ATOM 712 C C . LYS A 1 85 ? 20.581 -1.500 -28.780 1.00 95.94 85 LYS A C 1
ATOM 714 O O . LYS A 1 85 ? 21.317 -1.898 -29.672 1.00 95.94 85 LYS A O 1
ATOM 719 N N . SER A 1 86 ? 20.869 -0.443 -28.020 1.00 94.06 86 SER A N 1
ATOM 720 C CA . SER A 1 86 ? 22.088 0.352 -28.195 1.00 94.06 86 SER A CA 1
ATOM 721 C C . SER A 1 86 ? 23.359 -0.484 -28.051 1.00 94.06 86 SER A C 1
ATOM 723 O O . SER A 1 86 ? 24.302 -0.266 -28.800 1.00 94.06 86 SER A O 1
ATOM 725 N N . ASN A 1 87 ? 23.389 -1.455 -27.134 1.00 94.81 87 ASN A N 1
ATOM 726 C CA . ASN A 1 87 ? 24.528 -2.359 -26.981 1.00 94.81 87 ASN A CA 1
ATOM 727 C C . ASN A 1 87 ? 24.719 -3.259 -28.207 1.00 94.81 87 ASN A C 1
ATOM 729 O O . ASN A 1 87 ? 25.841 -3.381 -28.679 1.00 94.81 87 ASN A O 1
ATOM 733 N N . LYS A 1 88 ? 23.641 -3.829 -28.763 1.00 92.44 88 LYS A N 1
ATOM 734 C CA . LYS A 1 88 ? 23.713 -4.623 -30.006 1.00 92.44 88 LYS A CA 1
ATOM 735 C C . LYS A 1 88 ? 24.176 -3.779 -31.193 1.00 92.44 88 LYS A C 1
ATOM 737 O O . LYS A 1 88 ? 25.008 -4.225 -31.977 1.00 92.44 88 LYS A O 1
ATOM 742 N N . ASP A 1 89 ? 23.660 -2.556 -31.308 1.00 91.19 89 ASP A N 1
ATOM 743 C CA . ASP A 1 89 ? 24.071 -1.614 -32.353 1.00 91.19 89 ASP A CA 1
ATOM 744 C C . ASP A 1 89 ? 25.562 -1.253 -32.199 1.00 91.19 89 ASP A C 1
ATOM 746 O O . ASP A 1 89 ? 26.298 -1.213 -33.183 1.00 91.19 89 ASP A O 1
ATOM 750 N N . LEU A 1 90 ? 26.032 -1.048 -30.961 1.00 89.94 90 LEU A N 1
ATOM 751 C CA . LEU A 1 90 ? 27.448 -0.828 -30.665 1.00 89.94 90 LEU A CA 1
ATOM 752 C C . LEU A 1 90 ? 28.304 -2.042 -31.028 1.00 89.94 90 LEU A C 1
ATOM 754 O O . LEU A 1 90 ? 29.297 -1.851 -31.714 1.00 89.94 90 LEU A O 1
ATOM 758 N N . GLU A 1 91 ? 27.927 -3.256 -30.620 1.00 88.25 91 GLU A N 1
ATOM 759 C CA . GLU A 1 91 ? 28.632 -4.503 -30.961 1.00 88.25 91 GLU A CA 1
ATOM 760 C C . GLU A 1 91 ? 28.753 -4.703 -32.477 1.00 88.25 91 GLU A C 1
ATOM 762 O O . GLU A 1 91 ? 29.802 -5.111 -32.973 1.00 88.25 91 GLU A O 1
ATOM 767 N N . PHE A 1 92 ? 27.699 -4.378 -33.229 1.00 82.50 92 PHE A N 1
ATOM 768 C CA . PHE A 1 92 ? 27.729 -4.435 -34.687 1.00 82.50 92 PHE A CA 1
ATOM 769 C C . PHE A 1 92 ? 28.706 -3.414 -35.288 1.00 82.50 92 PHE A C 1
ATOM 771 O O . PHE A 1 92 ? 29.436 -3.735 -36.222 1.00 82.50 92 PHE A O 1
ATOM 778 N N . LEU A 1 93 ? 28.742 -2.187 -34.760 1.00 83.75 93 LEU A N 1
ATOM 779 C CA . LEU A 1 93 ? 29.608 -1.117 -35.267 1.00 83.75 93 LEU A CA 1
ATOM 780 C C . LEU A 1 93 ? 31.072 -1.257 -34.832 1.00 83.75 93 LEU A C 1
ATOM 782 O O . LEU A 1 93 ?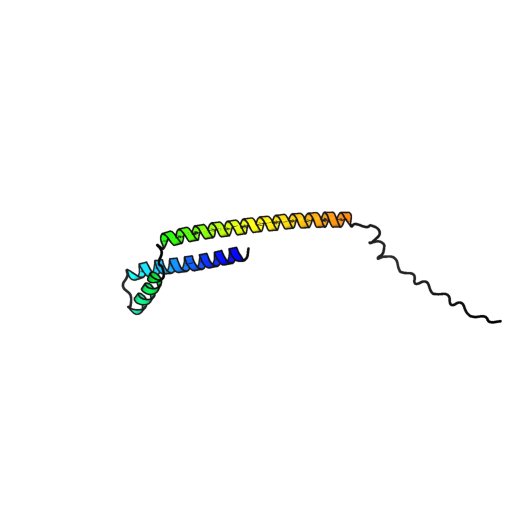 31.969 -0.834 -35.558 1.00 83.75 93 LEU A O 1
ATOM 786 N N . THR A 1 94 ? 31.329 -1.827 -33.655 1.00 79.38 94 THR A N 1
ATOM 787 C CA . THR A 1 94 ? 32.681 -2.121 -33.163 1.00 79.38 94 THR A CA 1
ATOM 788 C C . THR A 1 94 ? 33.225 -3.441 -33.696 1.00 79.38 94 THR A C 1
ATOM 790 O O . THR A 1 94 ? 34.386 -3.754 -33.429 1.00 79.38 94 THR A O 1
ATOM 793 N N . TYR A 1 95 ? 32.437 -4.189 -34.479 1.00 75.44 95 TYR A N 1
ATOM 794 C CA . TYR A 1 95 ? 32.896 -5.387 -35.167 1.00 75.44 95 TYR A CA 1
ATOM 795 C C . TYR A 1 95 ? 34.083 -5.051 -36.071 1.00 75.44 95 TYR A C 1
ATOM 797 O O . TYR A 1 95 ? 33.950 -4.452 -37.140 1.00 75.44 95 TYR A O 1
ATOM 805 N N . ASN A 1 96 ? 35.268 -5.455 -35.624 1.00 70.94 96 ASN A N 1
ATOM 806 C CA . ASN A 1 96 ? 36.506 -5.256 -36.346 1.00 70.94 96 ASN A CA 1
ATOM 807 C C . ASN A 1 96 ? 37.038 -6.635 -36.761 1.00 70.94 96 ASN A C 1
ATOM 809 O O . ASN A 1 96 ? 37.583 -7.355 -35.919 1.00 70.94 96 ASN A O 1
ATOM 813 N N . PRO A 1 97 ? 36.890 -7.045 -38.036 1.00 67.88 97 PRO A N 1
ATOM 814 C CA . PRO A 1 97 ? 37.257 -8.393 -38.476 1.00 67.88 97 PRO A CA 1
ATOM 815 C C . PRO A 1 97 ? 38.755 -8.701 -38.296 1.00 67.88 97 PRO A C 1
ATOM 817 O O . PRO A 1 97 ? 39.147 -9.862 -38.291 1.00 67.88 97 PRO A O 1
ATOM 820 N N . THR A 1 98 ? 39.597 -7.681 -38.098 1.00 64.12 98 THR A N 1
ATOM 821 C CA . THR A 1 98 ? 41.041 -7.812 -37.858 1.00 64.12 98 THR A CA 1
ATOM 822 C C . THR A 1 98 ? 41.428 -7.994 -36.388 1.00 64.12 98 THR A C 1
ATOM 824 O O . THR A 1 98 ? 42.537 -8.455 -36.126 1.00 64.12 98 THR A O 1
ATOM 827 N N . GLN A 1 99 ? 40.546 -7.695 -35.424 1.00 60.38 99 GLN A N 1
ATOM 828 C CA . GLN A 1 99 ? 40.831 -7.904 -33.994 1.00 60.38 99 GLN A CA 1
ATOM 829 C C . GLN A 1 99 ? 40.809 -9.390 -33.617 1.00 60.38 99 GLN A C 1
ATOM 831 O O . GLN A 1 99 ? 41.677 -9.840 -32.875 1.00 60.38 99 GLN A O 1
ATOM 836 N N . ASN A 1 100 ? 39.910 -10.174 -34.216 1.00 55.34 100 ASN A N 1
ATOM 837 C CA . ASN A 1 100 ? 39.822 -11.621 -33.980 1.00 55.34 100 ASN A CA 1
ATOM 838 C C . ASN A 1 100 ? 40.896 -12.427 -34.735 1.00 55.34 100 ASN A C 1
ATOM 840 O O . ASN A 1 100 ? 41.087 -13.605 -34.462 1.00 55.34 100 ASN A O 1
ATOM 844 N N . LEU A 1 101 ? 41.616 -11.810 -35.680 1.00 56.16 101 LEU A N 1
ATOM 845 C CA . LEU A 1 101 ? 42.722 -12.453 -36.404 1.00 56.16 101 LEU A CA 1
ATOM 846 C C . LEU A 1 101 ? 44.050 -12.398 -35.634 1.00 56.16 101 LEU A C 1
ATOM 848 O O . LEU A 1 101 ? 45.006 -13.067 -36.020 1.00 56.16 101 LEU A O 1
ATOM 852 N N . HIS A 1 102 ? 44.137 -11.602 -34.563 1.00 54.38 102 HIS A N 1
ATOM 853 C CA . HIS A 1 102 ? 45.375 -11.439 -33.800 1.00 54.38 102 HIS A CA 1
ATOM 854 C C . HIS A 1 102 ? 45.540 -12.479 -32.671 1.00 54.38 102 HIS A C 1
ATOM 856 O O . HIS A 1 102 ? 46.609 -12.547 -32.060 1.00 54.38 102 HIS A O 1
ATOM 862 N N . GLU A 1 103 ? 44.530 -13.314 -32.406 1.00 56.03 103 GLU A N 1
ATOM 863 C CA . GLU A 1 103 ? 44.618 -14.369 -31.383 1.00 56.03 103 GLU A CA 1
ATOM 864 C C . GLU A 1 103 ? 45.268 -15.668 -31.905 1.00 56.03 103 GLU A C 1
ATOM 866 O O . GLU A 1 103 ? 45.883 -16.388 -31.122 1.00 56.03 103 GLU A O 1
ATOM 871 N N . ASP A 1 104 ? 45.272 -15.906 -33.224 1.00 53.41 104 ASP A N 1
ATOM 872 C CA . ASP A 1 104 ? 45.745 -17.168 -33.825 1.00 53.41 104 ASP A CA 1
ATOM 873 C C . ASP A 1 104 ? 47.107 -17.094 -34.539 1.00 53.41 104 ASP A C 1
ATOM 875 O O . ASP A 1 104 ? 47.535 -18.067 -35.163 1.00 53.41 104 ASP A O 1
ATOM 879 N N . VAL A 1 105 ? 47.839 -15.977 -34.464 1.00 49.50 105 VAL A N 1
ATOM 880 C CA . VAL A 1 105 ? 49.187 -15.910 -35.058 1.00 49.50 105 VAL A CA 1
ATOM 881 C C . VAL A 1 105 ? 50.234 -16.292 -34.007 1.00 49.50 105 VAL A C 1
ATOM 883 O O . VAL A 1 105 ? 50.482 -15.508 -33.086 1.00 49.50 105 VAL A O 1
ATOM 886 N N . PRO A 1 106 ? 50.938 -17.438 -34.138 1.00 48.28 106 PRO A N 1
ATOM 887 C CA . PRO A 1 106 ? 52.075 -17.734 -33.282 1.00 48.28 106 PRO A CA 1
ATOM 888 C C . PRO A 1 106 ? 53.131 -16.662 -33.541 1.00 48.28 106 PRO A C 1
ATOM 890 O O . PRO A 1 106 ? 53.699 -16.585 -34.634 1.00 48.28 106 PRO A O 1
ATOM 893 N N . GLN A 1 107 ? 53.400 -15.824 -32.540 1.00 54.22 107 GLN A N 1
ATOM 894 C CA . GLN A 1 107 ? 54.496 -14.864 -32.576 1.00 54.22 107 GLN A CA 1
ATOM 895 C C . GLN A 1 107 ? 55.811 -15.627 -32.778 1.00 54.22 107 GLN A C 1
ATOM 897 O O . GLN A 1 107 ? 56.431 -16.115 -31.828 1.00 54.22 107 GLN A O 1
ATOM 902 N N . LYS A 1 108 ? 56.265 -15.739 -34.031 1.00 50.88 108 LYS A N 1
ATOM 903 C CA . LYS A 1 108 ? 57.624 -16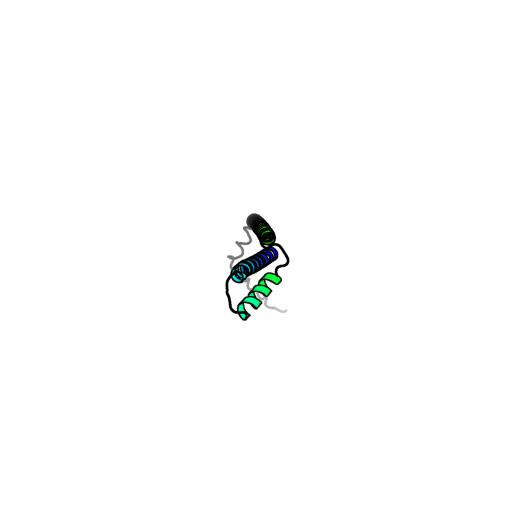.175 -34.350 1.00 50.88 108 LYS A CA 1
ATOM 904 C C . LYS A 1 108 ? 58.574 -15.136 -33.763 1.00 50.88 108 LYS A C 1
ATOM 906 O O . LYS A 1 108 ? 58.839 -14.100 -34.366 1.00 50.88 108 LYS A O 1
ATOM 911 N N . ARG A 1 109 ? 59.082 -15.418 -32.560 1.00 49.88 109 ARG A N 1
ATOM 912 C CA . ARG A 1 109 ? 60.191 -14.689 -31.941 1.00 49.88 109 ARG A CA 1
ATOM 913 C C . ARG A 1 109 ? 61.365 -14.700 -32.919 1.00 49.88 109 ARG A C 1
ATOM 915 O O . ARG A 1 109 ? 62.032 -15.722 -33.074 1.00 49.88 109 ARG A O 1
ATOM 922 N N . MET A 1 110 ? 61.613 -13.574 -33.583 1.00 50.84 110 MET A N 1
ATOM 923 C CA . MET A 1 110 ? 62.819 -13.398 -34.384 1.00 50.84 110 MET A CA 1
ATOM 924 C C . MET A 1 110 ? 64.031 -13.478 -33.451 1.00 50.84 110 MET A C 1
ATOM 926 O O . MET A 1 110 ? 64.218 -12.638 -32.568 1.00 50.84 110 MET A O 1
ATOM 930 N N . LYS A 1 111 ? 64.834 -14.535 -33.608 1.00 53.88 111 LYS A N 1
ATOM 931 C CA . LYS A 1 111 ? 66.109 -14.700 -32.907 1.00 53.88 111 LYS A CA 1
ATOM 932 C C . LYS A 1 111 ? 67.056 -13.610 -33.410 1.00 53.88 111 LYS A C 1
ATOM 934 O O . LYS A 1 111 ? 67.364 -13.565 -34.597 1.00 53.88 111 LYS A O 1
ATOM 939 N N . LYS A 1 112 ? 67.504 -12.731 -32.511 1.00 54.84 112 LYS A N 1
ATOM 940 C CA . LYS A 1 112 ? 68.541 -11.732 -32.798 1.00 54.84 112 LYS A CA 1
ATOM 941 C C . LYS A 1 112 ? 69.810 -12.462 -33.253 1.00 54.84 112 LYS A C 1
ATOM 943 O O . LYS A 1 112 ? 70.380 -13.218 -32.464 1.00 54.84 112 LYS A O 1
ATOM 948 N N . LEU A 1 113 ? 70.240 -12.250 -34.498 1.00 53.03 113 LEU A N 1
ATOM 949 C CA . LEU A 1 113 ? 71.592 -12.615 -34.916 1.00 53.03 113 LEU A CA 1
ATOM 950 C C . LEU A 1 113 ? 72.568 -11.741 -34.124 1.00 53.03 113 LEU A C 1
ATOM 952 O O . LEU A 1 113 ? 72.507 -10.514 -34.179 1.00 53.03 113 LEU A O 1
ATOM 956 N N . LYS A 1 114 ? 73.439 -12.392 -33.352 1.00 50.84 114 LYS A N 1
ATOM 957 C CA . LYS A 1 114 ? 74.615 -11.761 -32.760 1.00 50.84 114 LYS A CA 1
ATOM 958 C C . LYS A 1 114 ? 75.577 -11.454 -33.905 1.00 50.84 114 LYS A C 1
ATOM 960 O O . LYS A 1 114 ? 76.077 -12.383 -34.530 1.00 50.84 114 LYS A O 1
ATOM 965 N N . THR A 1 115 ? 75.835 -10.182 -34.176 1.00 48.72 115 THR A N 1
ATOM 966 C CA . THR A 1 115 ? 77.033 -9.783 -34.914 1.00 48.72 115 THR A CA 1
ATOM 967 C C . THR A 1 115 ? 78.218 -9.934 -33.973 1.00 48.72 115 THR A C 1
ATOM 969 O O . THR A 1 115 ? 78.355 -9.226 -32.974 1.00 48.72 115 THR A O 1
ATOM 972 N N . GLU A 1 116 ? 79.017 -10.953 -34.258 1.00 42.47 116 GLU A N 1
ATOM 973 C CA . GLU A 1 116 ? 80.289 -11.225 -33.616 1.00 42.47 116 GLU A CA 1
ATOM 974 C C . GLU A 1 116 ? 81.318 -10.185 -34.077 1.00 42.47 116 GLU A C 1
ATOM 976 O O . GLU A 1 116 ? 81.354 -9.784 -35.240 1.00 42.47 116 GLU A O 1
ATOM 981 N N . LYS A 1 117 ? 82.117 -9.709 -33.123 1.00 46.88 117 LYS A N 1
ATOM 982 C CA . LYS A 1 117 ? 83.232 -8.786 -33.333 1.00 46.88 117 LYS A CA 1
ATOM 983 C C . LYS A 1 117 ? 84.280 -9.445 -34.231 1.00 46.88 117 LYS A C 1
ATOM 985 O O . LYS A 1 117 ? 84.702 -10.552 -33.913 1.00 46.88 117 LYS A O 1
ATOM 990 N N . GLN A 1 118 ? 84.812 -8.721 -35.212 1.00 42.59 118 GLN A N 1
ATOM 991 C CA . GLN A 1 118 ? 86.198 -8.915 -35.634 1.00 42.59 118 GLN A CA 1
ATOM 992 C C . GLN A 1 118 ? 86.891 -7.561 -35.756 1.00 42.59 118 GLN A C 1
ATOM 994 O O . GLN A 1 118 ? 86.547 -6.720 -36.580 1.00 42.59 118 GLN A O 1
ATOM 999 N N . SER A 1 119 ? 87.823 -7.378 -34.828 1.00 41.31 119 SER A N 1
ATOM 1000 C CA . SER A 1 119 ? 88.863 -6.364 -34.785 1.00 41.31 119 SER A CA 1
ATOM 1001 C C . SER A 1 119 ? 89.806 -6.519 -35.976 1.00 41.31 119 SER A C 1
ATOM 1003 O O . SER A 1 119 ? 90.166 -7.653 -36.285 1.00 41.31 119 SER A O 1
ATOM 1005 N N . PHE A 1 120 ? 90.265 -5.405 -36.541 1.00 37.81 120 PHE A N 1
ATOM 1006 C CA . PHE A 1 120 ? 91.665 -5.163 -36.901 1.00 37.81 120 PHE A CA 1
ATOM 1007 C C . PHE A 1 120 ? 91.927 -3.657 -36.854 1.00 37.81 120 PHE A C 1
ATOM 1009 O O . PHE A 1 120 ? 91.018 -2.900 -37.263 1.00 37.81 120 PHE A O 1
#

Foldseek 3Di:
DVVLVVLLVVLVVVLVLLVLLVVLVVCCVDDDDPVSVVVSVVSVVVDPDDSVVSNVVSVVSNVVSVVVVVVVVVVVVVVVVVVVVVVVVVCVVPDDVVVVVVVPDDPPPDDDDDPDDDDD